Protein AF-A0A2M9KJH7-F1 (afdb_monomer_lite)

Radius of gyration: 12.32 Å; chains: 1; bounding box: 21×20×45 Å

Structure (mmCIF, N/CA/C/O backbone):
data_AF-A0A2M9KJH7-F1
#
_entry.id   AF-A0A2M9KJH7-F1
#
loop_
_atom_site.group_PDB
_atom_site.id
_atom_site.type_symbol
_atom_site.label_atom_id
_atom_site.label_alt_id
_atom_site.label_comp_id
_atom_site.label_asym_id
_atom_site.label_entity_id
_atom_site.label_seq_id
_atom_site.pdbx_PDB_ins_code
_atom_site.Cartn_x
_atom_site.Cartn_y
_atom_site.Cartn_z
_atom_site.occupancy
_atom_site.B_iso_or_equiv
_atom_site.auth_seq_id
_atom_site.auth_comp_id
_atom_site.auth_asym_id
_atom_site.auth_atom_id
_atom_site.pdbx_PDB_model_num
ATOM 1 N N . MET A 1 1 ? -7.484 -0.519 23.211 1.00 41.78 1 MET A N 1
ATOM 2 C CA . MET A 1 1 ? -8.331 0.203 22.239 1.00 41.78 1 MET A CA 1
ATOM 3 C C . MET A 1 1 ? -7.388 0.764 21.185 1.00 41.78 1 MET A C 1
ATOM 5 O O . MET A 1 1 ? -6.733 1.764 21.431 1.00 41.78 1 MET A O 1
ATOM 9 N N . THR A 1 2 ? -7.154 0.012 20.109 1.00 52.78 2 THR A N 1
ATOM 10 C CA . THR A 1 2 ? -6.198 0.355 19.046 1.00 52.78 2 THR A CA 1
ATOM 11 C C . THR A 1 2 ? -6.713 1.580 18.308 1.00 52.78 2 THR A C 1
ATOM 13 O O . THR A 1 2 ? -7.640 1.482 17.507 1.00 52.78 2 THR A O 1
ATOM 16 N N . THR A 1 3 ? -6.153 2.743 18.631 1.00 55.69 3 THR A N 1
ATOM 17 C CA . THR A 1 3 ? -6.387 3.993 17.913 1.00 55.69 3 THR A CA 1
ATOM 18 C C . THR A 1 3 ? -6.195 3.703 16.431 1.00 55.69 3 THR A C 1
ATOM 20 O O . THR A 1 3 ? -5.103 3.314 16.017 1.00 55.69 3 THR A O 1
ATOM 23 N N . MET A 1 4 ? -7.276 3.786 15.652 1.00 57.09 4 MET A N 1
ATOM 24 C CA . MET A 1 4 ? -7.210 3.720 14.196 1.00 57.09 4 MET A CA 1
ATOM 25 C C . MET A 1 4 ? -6.018 4.546 13.719 1.00 57.09 4 MET A C 1
ATOM 27 O O . MET A 1 4 ? -5.849 5.670 14.193 1.00 57.09 4 MET A O 1
ATOM 31 N N . GLY A 1 5 ? -5.202 3.955 12.836 1.00 60.44 5 GLY A N 1
ATOM 32 C CA . GLY A 1 5 ? -3.937 4.517 12.365 1.00 60.44 5 GLY A CA 1
ATOM 33 C C . GLY A 1 5 ? -4.033 6.025 12.196 1.00 60.44 5 GLY A C 1
ATOM 34 O O . GLY A 1 5 ? -4.881 6.528 11.455 1.00 60.44 5 GLY A O 1
ATOM 35 N N . THR A 1 6 ? -3.206 6.737 12.952 1.00 81.56 6 THR A N 1
ATOM 36 C CA . THR A 1 6 ? -3.198 8.193 12.962 1.00 81.56 6 THR A CA 1
ATOM 37 C C . THR A 1 6 ? -2.930 8.703 11.545 1.00 81.56 6 THR A C 1
ATOM 39 O O . THR A 1 6 ? -2.392 7.987 10.696 1.00 81.56 6 THR A O 1
ATOM 42 N N . ARG A 1 7 ? -3.259 9.966 11.253 1.00 88.81 7 ARG A N 1
ATOM 43 C CA . ARG A 1 7 ? -2.914 10.575 9.955 1.00 88.81 7 ARG A CA 1
ATOM 44 C C . ARG A 1 7 ? -1.431 10.365 9.602 1.00 88.81 7 ARG A C 1
ATOM 46 O O . ARG A 1 7 ? -1.116 10.160 8.434 1.00 88.81 7 ARG A O 1
ATOM 53 N N . ALA A 1 8 ? -0.549 10.369 10.603 1.00 90.94 8 ALA A N 1
ATOM 54 C CA . ALA A 1 8 ? 0.871 10.079 10.436 1.00 90.94 8 ALA A CA 1
ATOM 55 C C . ALA A 1 8 ? 1.133 8.634 9.978 1.00 90.94 8 ALA A C 1
ATOM 57 O O . ALA A 1 8 ? 1.919 8.431 9.057 1.00 90.94 8 ALA A O 1
ATOM 58 N N . ASP A 1 9 ? 0.438 7.644 10.543 1.00 93.31 9 ASP A N 1
ATOM 59 C CA . ASP A 1 9 ? 0.567 6.241 10.129 1.00 93.31 9 ASP A CA 1
ATOM 60 C C . ASP A 1 9 ? 0.089 6.024 8.688 1.00 93.31 9 ASP A C 1
ATOM 62 O O . ASP A 1 9 ? 0.721 5.291 7.931 1.00 93.31 9 ASP A O 1
ATOM 66 N N . ILE A 1 10 ? -0.996 6.695 8.283 1.00 94.81 10 ILE A N 1
ATOM 67 C CA . ILE A 1 10 ? -1.493 6.648 6.899 1.00 94.81 10 ILE A CA 1
ATOM 68 C C . ILE A 1 10 ? -0.454 7.237 5.943 1.00 94.81 10 ILE A C 1
ATOM 70 O O . ILE A 1 10 ? -0.151 6.623 4.922 1.00 94.81 10 ILE A O 1
ATOM 74 N N . VAL A 1 11 ? 0.102 8.409 6.267 1.00 96.06 11 VAL A N 1
ATOM 75 C CA . VAL A 1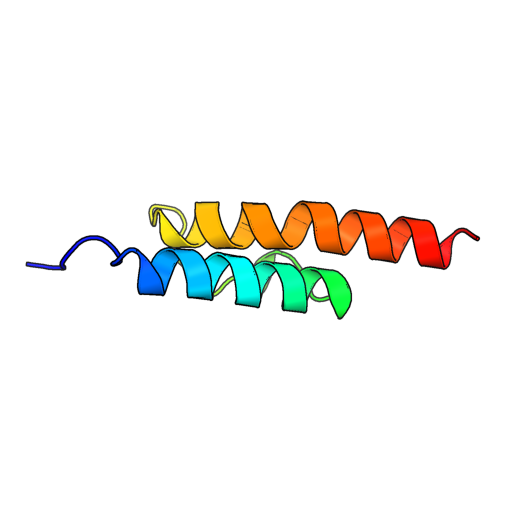 11 ? 1.138 9.051 5.443 1.00 96.06 11 VAL A CA 1
ATOM 76 C C . VAL A 1 11 ? 2.376 8.163 5.348 1.00 96.06 11 VAL A C 1
ATOM 78 O O . VAL A 1 11 ? 2.873 7.947 4.247 1.00 96.06 11 VAL A O 1
ATOM 81 N N . ARG A 1 12 ? 2.831 7.589 6.468 1.00 95.88 12 ARG A N 1
ATOM 82 C CA . ARG A 1 12 ? 3.958 6.651 6.477 1.00 95.88 12 ARG A CA 1
ATOM 83 C C . ARG A 1 12 ? 3.686 5.448 5.575 1.00 95.88 12 ARG A C 1
ATOM 85 O O . ARG A 1 12 ? 4.515 5.142 4.727 1.00 95.88 12 ARG A O 1
ATOM 92 N N . ALA A 1 13 ? 2.509 4.834 5.689 1.00 96.94 13 ALA A N 1
ATOM 93 C CA . ALA A 1 13 ? 2.134 3.698 4.856 1.00 96.94 13 ALA A CA 1
ATOM 94 C C . ALA A 1 13 ? 2.148 4.048 3.357 1.00 96.94 13 ALA A C 1
ATOM 96 O O . ALA A 1 13 ? 2.668 3.268 2.563 1.00 96.94 13 ALA A O 1
ATOM 97 N N . VAL A 1 14 ? 1.637 5.224 2.961 1.00 97.88 14 VAL A N 1
ATOM 98 C CA . VAL A 1 14 ? 1.716 5.702 1.564 1.00 97.88 14 VAL A CA 1
ATOM 99 C C . VAL A 1 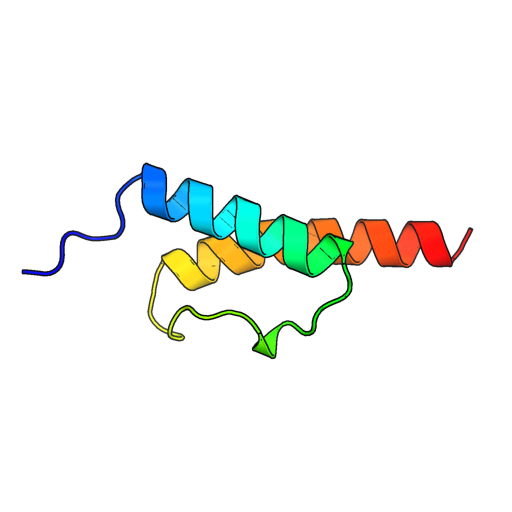14 ? 3.172 5.825 1.107 1.00 97.88 14 VAL A C 1
ATOM 101 O O . VAL A 1 14 ? 3.505 5.349 0.022 1.00 97.88 14 VAL A O 1
ATOM 104 N N . THR A 1 15 ? 4.034 6.442 1.919 1.00 97.81 15 THR A N 1
ATOM 105 C CA . THR A 1 15 ? 5.454 6.642 1.590 1.00 97.81 15 THR A CA 1
ATOM 106 C C . THR A 1 15 ? 6.190 5.315 1.425 1.00 97.81 15 THR A C 1
ATOM 108 O O . THR A 1 15 ? 6.862 5.121 0.414 1.00 97.81 15 THR A O 1
ATOM 111 N N . GLU A 1 16 ? 6.007 4.382 2.360 1.00 97.44 16 GLU A N 1
ATOM 112 C CA . GLU A 1 16 ? 6.587 3.034 2.297 1.00 97.44 16 GLU A CA 1
ATOM 113 C C . GLU A 1 16 ? 6.122 2.282 1.044 1.00 97.44 16 GLU A C 1
ATOM 115 O O . GLU A 1 16 ? 6.918 1.637 0.365 1.00 97.44 16 GLU A O 1
ATOM 120 N N . GLY A 1 17 ? 4.837 2.394 0.694 1.00 97.75 17 GLY A N 1
ATOM 121 C CA . GLY A 1 17 ? 4.303 1.792 -0.525 1.00 97.75 17 GLY A CA 1
ATOM 122 C C . GLY A 1 17 ? 4.944 2.371 -1.779 1.00 97.75 17 GLY A C 1
ATOM 123 O O . GLY A 1 17 ? 5.374 1.627 -2.659 1.00 97.75 17 GLY A O 1
ATOM 124 N N . ALA A 1 18 ? 5.056 3.696 -1.852 1.00 98.19 18 ALA A N 1
ATOM 125 C CA . ALA A 1 18 ? 5.695 4.371 -2.976 1.00 98.19 18 ALA A CA 1
ATOM 126 C C . ALA A 1 18 ? 7.187 4.024 -3.103 1.00 98.19 18 ALA A C 1
ATOM 128 O O . ALA A 1 18 ? 7.708 3.937 -4.213 1.00 98.19 18 ALA A O 1
ATOM 129 N N . GLU A 1 19 ? 7.896 3.827 -1.994 1.00 97.81 19 GLU A N 1
ATOM 130 C CA . GLU A 1 19 ? 9.274 3.338 -2.012 1.00 97.81 19 GLU A CA 1
ATOM 131 C C . GLU A 1 19 ? 9.359 1.913 -2.559 1.00 97.81 19 GLU A C 1
ATOM 133 O O . GLU A 1 19 ? 10.078 1.691 -3.531 1.00 97.81 19 GLU A O 1
ATOM 138 N N . ALA A 1 20 ? 8.542 0.992 -2.044 1.00 97.50 20 ALA A N 1
ATOM 139 C CA . ALA A 1 20 ? 8.496 -0.390 -2.518 1.00 97.50 20 ALA A CA 1
ATOM 140 C C . ALA A 1 20 ? 8.165 -0.498 -4.018 1.00 97.50 20 ALA A C 1
ATOM 142 O O . ALA A 1 20 ? 8.742 -1.315 -4.739 1.00 97.50 20 ALA A O 1
ATOM 143 N N . GLY A 1 21 ? 7.264 0.353 -4.521 1.00 97.12 21 GLY A N 1
ATOM 144 C CA . GLY A 1 21 ? 6.942 0.409 -5.948 1.00 97.12 21 GLY A CA 1
ATOM 145 C C . GLY A 1 21 ? 8.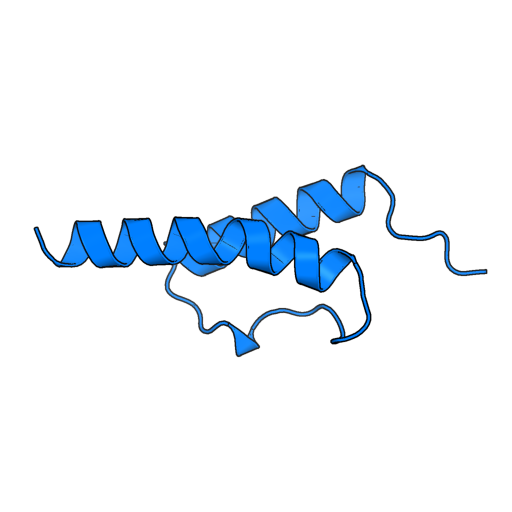115 0.905 -6.802 1.00 97.12 21 GLY A C 1
ATOM 146 O O . GLY A 1 21 ? 8.363 0.358 -7.876 1.00 97.12 21 GLY A O 1
ATOM 147 N N . ARG A 1 22 ? 8.871 1.899 -6.311 1.00 96.56 22 ARG A N 1
ATOM 148 C CA . ARG A 1 22 ? 10.055 2.448 -6.996 1.00 96.56 22 ARG A CA 1
ATOM 149 C C . ARG A 1 22 ? 11.223 1.465 -7.024 1.00 96.56 22 ARG A C 1
ATOM 151 O O . ARG A 1 22 ? 11.899 1.361 -8.042 1.00 96.56 22 ARG A O 1
ATOM 158 N N . THR A 1 23 ? 11.448 0.735 -5.934 1.00 95.81 23 THR A N 1
ATOM 159 C CA . THR A 1 23 ? 12.526 -0.264 -5.828 1.00 95.81 23 THR A CA 1
ATOM 160 C C . THR A 1 23 ? 12.188 -1.577 -6.529 1.00 95.81 23 THR A C 1
ATOM 162 O O . THR A 1 23 ? 13.073 -2.395 -6.765 1.00 95.81 23 THR A O 1
ATOM 165 N N . GLY A 1 24 ? 10.924 -1.774 -6.918 1.00 94.69 24 GLY A N 1
ATOM 166 C CA . GLY A 1 24 ? 10.496 -2.970 -7.630 1.00 94.69 24 GLY A CA 1
ATOM 167 C C . GLY A 1 24 ? 10.186 -4.162 -6.740 1.00 94.69 24 GLY A C 1
ATOM 168 O O . GLY A 1 24 ? 10.193 -5.290 -7.227 1.00 94.69 24 GLY A O 1
ATOM 169 N N . GLN A 1 25 ? 9.926 -3.925 -5.457 1.00 95.56 25 GLN A N 1
ATOM 170 C CA . GLN A 1 25 ? 9.508 -4.969 -4.531 1.00 95.56 25 GLN A CA 1
ATOM 171 C C . GLN A 1 25 ? 8.132 -5.527 -4.906 1.00 95.56 25 GLN A C 1
ATOM 173 O O . GLN A 1 25 ? 7.297 -4.843 -5.506 1.00 95.56 25 GLN A O 1
ATOM 178 N N . GLU A 1 26 ? 7.867 -6.773 -4.520 1.00 92.81 26 GLU A N 1
ATOM 179 C CA . GLU A 1 26 ? 6.572 -7.408 -4.753 1.00 92.81 26 GLU A CA 1
ATOM 180 C C . GLU A 1 26 ? 5.463 -6.819 -3.856 1.00 92.81 26 GLU A C 1
ATOM 182 O O . GLU A 1 26 ? 5.728 -6.442 -2.711 1.00 92.81 26 GLU A O 1
ATOM 187 N N . PRO A 1 27 ? 4.187 -6.803 -4.294 1.00 88.88 27 PRO A N 1
ATOM 188 C CA . PRO A 1 27 ? 3.068 -6.313 -3.477 1.00 88.88 27 PRO A CA 1
ATOM 189 C C . PRO A 1 27 ? 2.844 -7.108 -2.176 1.00 88.88 27 PRO A C 1
ATOM 191 O O . PRO A 1 27 ? 2.186 -6.630 -1.251 1.00 88.88 27 PRO A O 1
ATOM 194 N N . THR A 1 28 ? 3.361 -8.337 -2.114 1.00 92.38 28 THR A N 1
ATOM 195 C CA . THR A 1 28 ? 3.327 -9.240 -0.952 1.00 92.38 28 THR A CA 1
ATOM 196 C C . THR A 1 28 ? 4.221 -8.770 0.193 1.00 92.38 28 THR A C 1
ATOM 198 O O . THR A 1 28 ? 4.019 -9.206 1.322 1.00 92.38 28 THR A O 1
ATOM 201 N N . THR A 1 29 ? 5.145 -7.839 -0.065 1.00 94.31 29 THR A N 1
ATOM 202 C CA . THR A 1 29 ? 6.010 -7.221 0.954 1.00 94.31 29 THR A CA 1
ATOM 203 C C . THR A 1 29 ? 5.279 -6.227 1.859 1.00 94.31 29 THR A C 1
ATOM 205 O O . THR A 1 29 ? 5.844 -5.775 2.852 1.00 94.31 29 THR A O 1
ATOM 208 N N . CYS A 1 30 ? 4.021 -5.890 1.549 1.00 94.62 30 CYS A N 1
ATOM 209 C CA . CYS A 1 30 ? 3.209 -5.009 2.380 1.00 94.62 30 CYS A CA 1
ATOM 210 C C . CYS A 1 30 ? 3.063 -5.583 3.808 1.00 94.62 30 CYS A C 1
ATOM 212 O O . CYS A 1 30 ? 2.437 -6.635 3.971 1.00 94.62 30 CYS A O 1
ATOM 214 N N . PRO A 1 31 ? 3.555 -4.889 4.853 1.00 93.56 31 PRO A N 1
ATOM 215 C CA . PRO A 1 31 ? 3.554 -5.408 6.225 1.00 93.56 31 PRO A CA 1
ATOM 216 C C . PRO A 1 31 ? 2.177 -5.307 6.901 1.00 93.56 31 PRO A C 1
ATOM 218 O O . PRO A 1 31 ? 1.965 -5.832 7.993 1.00 93.56 31 PRO A O 1
ATOM 221 N N . TYR A 1 32 ? 1.226 -4.608 6.275 1.00 94.00 32 TYR A N 1
ATOM 222 C CA . TYR A 1 32 ? -0.071 -4.312 6.866 1.00 94.00 32 TYR A CA 1
ATOM 223 C C . TYR A 1 32 ? -1.085 -5.443 6.617 1.00 94.00 32 TYR A C 1
ATOM 225 O O . TYR A 1 32 ? -1.240 -5.911 5.482 1.00 94.00 32 TYR A O 1
ATOM 233 N N . PRO A 1 33 ? -1.857 -5.855 7.642 1.00 93.19 33 PRO A N 1
ATOM 234 C CA . PRO A 1 33 ? -2.840 -6.922 7.494 1.00 93.19 33 PRO A CA 1
ATOM 235 C C . PRO A 1 33 ? -3.961 -6.520 6.528 1.00 93.19 33 PRO A C 1
ATOM 237 O O . PRO A 1 33 ? -4.260 -5.341 6.334 1.00 93.19 33 PRO A O 1
ATOM 240 N N . ARG A 1 34 ? -4.617 -7.518 5.917 1.00 89.31 34 ARG A N 1
ATOM 241 C CA . ARG A 1 34 ? -5.601 -7.319 4.832 1.00 89.31 34 ARG A CA 1
ATOM 242 C C . ARG A 1 34 ? -6.783 -6.419 5.193 1.00 89.31 34 ARG A C 1
ATOM 244 O O . ARG A 1 34 ? -7.312 -5.757 4.311 1.00 89.31 34 ARG A O 1
ATOM 251 N N . THR A 1 35 ? -7.166 -6.389 6.461 1.00 90.06 35 THR A N 1
ATOM 252 C CA . THR A 1 35 ? -8.292 -5.605 6.981 1.00 90.06 35 THR A CA 1
ATOM 253 C C . THR A 1 35 ? -7.895 -4.197 7.436 1.00 90.06 35 THR A C 1
ATOM 255 O O . THR A 1 35 ? -8.762 -3.418 7.821 1.00 90.06 35 THR A O 1
ATOM 258 N N . SER A 1 36 ? -6.602 -3.845 7.406 1.00 90.81 36 SER A N 1
ATOM 259 C CA . SER A 1 36 ? -6.120 -2.550 7.891 1.00 90.81 36 SER A CA 1
ATOM 260 C C . SER A 1 36 ? -6.232 -1.455 6.835 1.00 90.81 36 SER A C 1
ATOM 262 O O . SER A 1 36 ? -5.800 -1.617 5.694 1.00 90.81 36 SER A O 1
ATOM 264 N N . VAL A 1 37 ? -6.700 -0.280 7.261 1.00 93.50 37 VAL A N 1
ATOM 265 C CA . VAL A 1 37 ? -6.693 0.955 6.459 1.00 93.50 37 VAL A CA 1
ATOM 266 C C . VAL A 1 37 ? -5.276 1.311 5.988 1.00 93.50 37 VAL A C 1
ATOM 268 O O . VAL A 1 37 ? -5.105 1.841 4.890 1.00 93.50 37 VAL A O 1
ATOM 271 N N . LEU A 1 38 ? -4.251 0.955 6.769 1.00 95.38 38 LEU A N 1
ATOM 272 C CA . LEU A 1 38 ? -2.851 1.181 6.406 1.00 95.38 38 LEU A CA 1
ATOM 273 C C . LEU A 1 38 ? -2.432 0.359 5.182 1.00 95.38 38 LEU A C 1
ATOM 275 O O . LEU A 1 38 ? -1.644 0.837 4.372 1.00 95.38 38 LEU A O 1
ATOM 279 N N . ARG A 1 39 ? -3.023 -0.825 4.968 1.00 95.81 39 ARG A N 1
ATOM 280 C CA . ARG A 1 39 ? -2.779 -1.604 3.748 1.00 95.81 39 ARG A CA 1
ATOM 281 C C . ARG A 1 39 ? -3.306 -0.875 2.518 1.00 95.81 39 ARG A C 1
ATOM 283 O O . ARG A 1 39 ? -2.615 -0.794 1.509 1.00 95.81 39 ARG A O 1
ATOM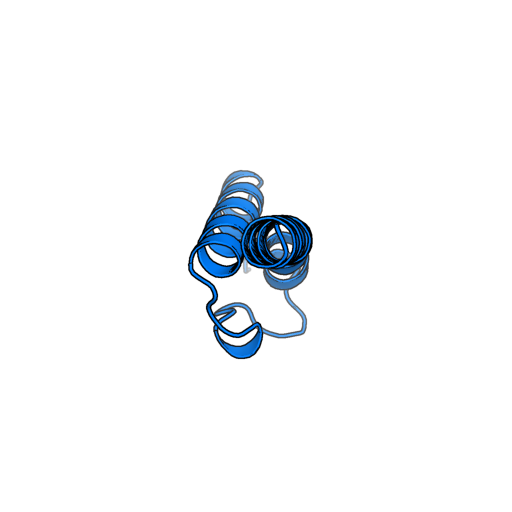 290 N N . THR A 1 40 ? -4.505 -0.303 2.606 1.00 95.62 40 THR A N 1
ATOM 291 C CA . THR A 1 40 ? -5.068 0.513 1.522 1.00 95.62 40 THR A CA 1
ATOM 292 C C . THR A 1 40 ? -4.195 1.735 1.240 1.00 95.62 40 THR A C 1
ATOM 294 O O . THR A 1 40 ? -3.953 2.060 0.080 1.00 95.62 40 THR A O 1
ATOM 297 N N . ALA A 1 41 ? -3.695 2.397 2.286 1.00 96.75 41 ALA A N 1
ATOM 298 C CA . ALA A 1 41 ? -2.781 3.529 2.162 1.00 96.75 41 ALA A CA 1
ATOM 299 C C . ALA A 1 41 ? -1.463 3.134 1.468 1.00 96.75 41 ALA A C 1
ATOM 301 O O . ALA A 1 41 ? -1.053 3.788 0.512 1.00 96.75 41 ALA A O 1
ATOM 302 N N . TRP A 1 42 ? -0.866 2.010 1.864 1.00 97.94 42 TRP A N 1
ATOM 303 C CA . TRP A 1 42 ? 0.336 1.468 1.232 1.00 97.94 42 TRP A CA 1
ATOM 304 C C . TRP A 1 42 ? 0.121 1.135 -0.246 1.00 97.94 42 TRP A C 1
ATOM 306 O O . TRP A 1 42 ? 0.883 1.578 -1.102 1.00 97.94 42 TRP A O 1
ATOM 316 N N . ILE A 1 43 ? -0.978 0.449 -0.582 1.00 96.81 43 ILE A N 1
ATOM 317 C CA . ILE A 1 43 ? -1.314 0.108 -1.974 1.00 96.81 43 ILE A CA 1
ATOM 318 C C . ILE A 1 43 ? -1.485 1.373 -2.832 1.00 96.81 43 ILE A C 1
ATOM 320 O O . ILE A 1 43 ? -1.048 1.389 -3.985 1.00 96.81 43 ILE A O 1
ATOM 324 N N . LYS A 1 44 ? -2.072 2.445 -2.277 1.00 97.00 44 LYS A N 1
ATOM 325 C CA . LYS A 1 44 ? -2.224 3.736 -2.971 1.00 97.00 44 LYS A CA 1
ATOM 326 C C . LYS A 1 44 ? -0.886 4.382 -3.336 1.00 97.00 44 LYS A C 1
ATO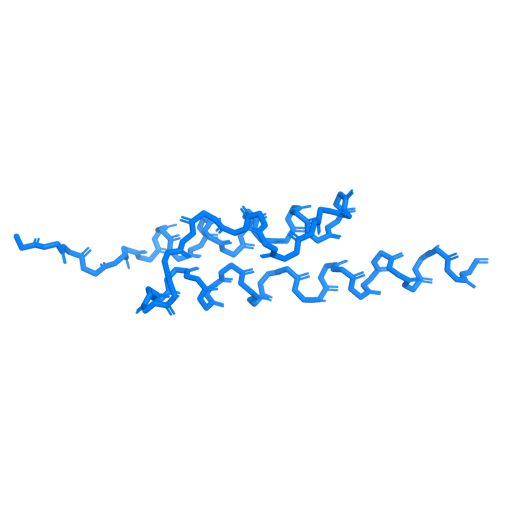M 328 O O . LYS A 1 44 ? -0.817 5.011 -4.386 1.00 97.00 44 LYS A O 1
ATOM 333 N N . GLY A 1 45 ? 0.149 4.233 -2.508 1.00 97.50 45 GLY A N 1
ATOM 334 C CA . GLY A 1 45 ? 1.506 4.687 -2.837 1.00 97.50 45 GLY A CA 1
ATOM 335 C C . GLY A 1 45 ? 2.219 3.754 -3.820 1.00 97.50 45 GLY A C 1
ATOM 336 O O . GLY A 1 45 ? 2.846 4.208 -4.774 1.00 97.50 45 GLY A O 1
ATOM 337 N N . TYR A 1 46 ? 2.066 2.445 -3.626 1.00 98.25 46 TYR A N 1
ATOM 338 C CA . TYR A 1 46 ? 2.761 1.409 -4.390 1.00 98.25 46 TYR A CA 1
ATOM 339 C C . TYR A 1 46 ? 2.356 1.342 -5.864 1.00 98.25 46 TYR A C 1
ATOM 341 O O . TYR A 1 46 ? 3.214 1.354 -6.745 1.00 98.25 46 TYR A O 1
ATOM 349 N N . ALA A 1 47 ? 1.053 1.291 -6.154 1.00 96.94 47 ALA A N 1
ATOM 350 C CA . ALA A 1 47 ? 0.556 1.100 -7.516 1.00 96.94 47 ALA A CA 1
ATOM 351 C C . ALA A 1 47 ? 1.051 2.158 -8.531 1.00 96.94 47 ALA A C 1
ATOM 353 O O . ALA A 1 47 ? 1.514 1.765 -9.605 1.00 96.94 47 ALA A O 1
ATOM 354 N N . PRO A 1 48 ? 0.988 3.480 -8.258 1.00 97.38 48 PRO A N 1
ATOM 355 C CA . PRO A 1 48 ? 1.511 4.475 -9.191 1.00 97.38 48 PRO A CA 1
ATOM 356 C C . PRO A 1 48 ? 3.037 4.412 -9.316 1.00 97.38 48 PRO A C 1
ATOM 358 O O . PRO A 1 48 ? 3.538 4.490 -10.433 1.00 97.38 48 PRO A O 1
ATOM 361 N N . ALA A 1 49 ? 3.762 4.214 -8.211 1.00 97.25 49 ALA A N 1
ATOM 362 C CA . ALA A 1 49 ? 5.220 4.104 -8.215 1.00 97.25 49 ALA A CA 1
ATOM 363 C C . ALA A 1 49 ? 5.712 2.917 -9.057 1.00 97.25 49 ALA A C 1
ATOM 365 O O . ALA A 1 49 ? 6.628 3.067 -9.864 1.00 97.25 49 ALA A O 1
ATOM 366 N N . ARG A 1 50 ? 5.051 1.759 -8.930 1.00 96.19 50 ARG A N 1
ATOM 367 C CA . ARG A 1 50 ? 5.355 0.577 -9.740 1.00 96.19 50 ARG A CA 1
ATOM 368 C C . ARG A 1 50 ? 5.128 0.845 -11.227 1.00 96.19 50 ARG A C 1
ATOM 370 O O . ARG A 1 50 ? 6.009 0.558 -12.026 1.00 96.19 50 ARG A O 1
ATOM 377 N N . ARG A 1 51 ? 3.989 1.450 -11.590 1.00 96.06 51 ARG A N 1
ATOM 378 C CA . ARG A 1 51 ? 3.690 1.794 -12.992 1.00 96.06 51 ARG A CA 1
ATOM 379 C C . ARG A 1 51 ? 4.698 2.774 -13.584 1.00 96.06 51 ARG A C 1
ATOM 381 O O . ARG A 1 51 ? 5.096 2.606 -14.726 1.00 96.06 51 ARG A O 1
ATOM 388 N N . GLN A 1 52 ? 5.121 3.779 -12.818 1.00 95.38 52 GLN A N 1
ATOM 389 C CA . GLN A 1 52 ? 6.142 4.729 -13.272 1.00 95.38 52 GLN A CA 1
ATOM 390 C C . GLN A 1 52 ? 7.479 4.036 -13.538 1.00 95.38 52 GLN A C 1
ATOM 392 O O . GLN A 1 52 ? 8.103 4.295 -14.560 1.00 95.38 52 GLN A O 1
ATOM 397 N N . ARG A 1 53 ? 7.895 3.122 -12.655 1.00 94.44 53 ARG A N 1
ATOM 398 C CA . ARG A 1 53 ? 9.097 2.309 -12.863 1.00 94.44 53 ARG A CA 1
ATOM 399 C C . ARG A 1 53 ? 8.972 1.419 -14.101 1.00 94.44 53 ARG A C 1
ATOM 401 O O . ARG A 1 53 ? 9.901 1.363 -14.892 1.00 94.44 53 ARG A O 1
ATOM 408 N N . GLU A 1 54 ? 7.846 0.721 -14.252 1.00 92.94 54 GLU A N 1
ATOM 409 C CA . GLU A 1 54 ? 7.566 -0.136 -15.414 1.00 92.94 54 GLU A CA 1
ATOM 410 C C . GLU A 1 54 ? 7.627 0.672 -16.718 1.00 92.94 54 GLU A C 1
ATOM 412 O O . GLU A 1 54 ? 8.243 0.227 -17.678 1.00 92.94 54 GLU A O 1
ATOM 417 N N . GLN A 1 55 ? 7.063 1.884 -16.725 1.00 92.31 55 GLN A N 1
ATOM 418 C CA . GLN A 1 55 ? 7.126 2.791 -17.869 1.00 92.31 55 GLN A CA 1
ATOM 419 C C . GLN A 1 55 ? 8.557 3.256 -18.163 1.00 92.31 55 GLN A C 1
ATOM 421 O O . GLN A 1 55 ? 8.956 3.264 -19.318 1.00 92.31 55 GLN A O 1
ATOM 426 N N . ALA A 1 56 ? 9.330 3.609 -17.133 1.00 89.50 56 ALA A N 1
ATOM 427 C CA . ALA A 1 56 ? 10.724 4.025 -17.283 1.00 89.50 56 ALA A CA 1
ATOM 428 C C . ALA A 1 56 ? 11.659 2.885 -17.722 1.00 89.50 56 ALA A C 1
ATOM 4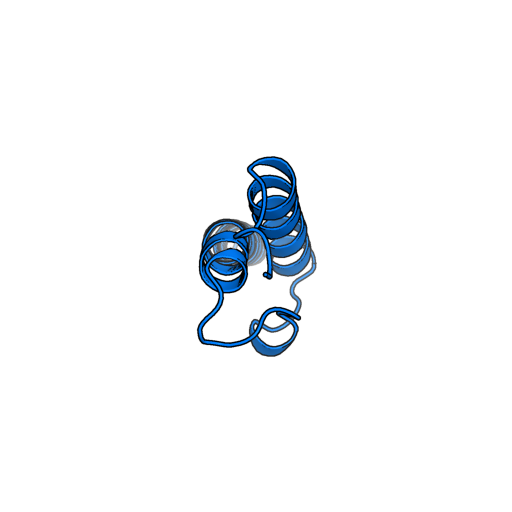30 O O . ALA A 1 56 ? 12.751 3.154 -18.198 1.00 89.50 56 ALA A O 1
ATOM 431 N N . ALA A 1 57 ? 11.262 1.625 -17.531 1.00 84.62 57 ALA A N 1
ATOM 432 C CA . ALA A 1 57 ? 12.003 0.463 -18.018 1.00 84.62 57 ALA A CA 1
ATOM 433 C C . ALA A 1 57 ? 11.635 0.071 -19.461 1.00 84.62 57 ALA A C 1
ATOM 435 O O . ALA A 1 57 ? 12.297 -0.787 -20.039 1.00 84.62 57 ALA A O 1
ATOM 436 N N . ALA A 1 58 ? 10.548 0.629 -20.000 1.00 81.94 58 ALA A N 1
ATOM 437 C CA . ALA A 1 58 ? 10.066 0.364 -21.353 1.00 81.94 58 ALA A CA 1
ATOM 438 C C . ALA A 1 58 ? 10.523 1.419 -22.379 1.00 81.94 58 ALA A C 1
ATOM 440 O O . ALA A 1 58 ? 10.308 1.211 -23.573 1.00 81.94 58 ALA A O 1
ATOM 441 N N . ASP A 1 59 ? 11.107 2.523 -21.906 1.00 67.12 59 ASP A N 1
ATOM 442 C CA . ASP A 1 59 ? 11.746 3.589 -22.692 1.00 67.12 59 ASP A CA 1
ATOM 443 C C . ASP A 1 59 ? 13.258 3.320 -22.794 1.00 67.12 59 ASP A C 1
ATOM 445 O O . ASP A 1 59 ? 13.821 3.485 -23.900 1.00 67.12 59 ASP A O 1
#

pLDDT: mean 90.35, std 12.42, range [41.78, 98.25]

Foldseek 3Di:
DPDQQDPVLLVVLLVQLLVCLQVVHDLVPRPDDPPHPSNVSSPNNNPVSVVVNVVVVVD

Secondary structure (DSSP, 8-state):
------HHHHHHHHHHHHHHHHHT--GGG--S-TT-HHHHHHHHHHHHHHHHHHHHTT-

Sequence (59 aa):
MTTMGTRADIVRAVTEGAEAGRTGQEPTTCPYPRTSVLRTAWIKGYAPARRQREQAAAD